Protein AF-A0A060CH61-F1 (afdb_monomer)

pLDDT: mean 81.87, std 20.47, range [25.44, 96.62]

Solvent-accessible surface area (backbone atoms only — not comparable to full-atom values): 9756 Å² total; per-residue (Å²): 105,95,83,72,60,50,67,44,75,34,76,64,43,40,52,72,43,81,52,91,99,58,87,37,53,61,44,79,69,60,46,56,56,54,51,50,56,50,39,59,56,32,47,77,51,68,21,45,54,34,52,39,73,96,49,53,50,67,57,44,50,54,42,36,78,73,74,36,44,20,62,35,60,36,54,32,54,36,50,49,32,24,68,75,70,72,46,55,66,52,41,54,54,46,64,75,70,56,66,92,54,48,48,79,46,74,76,64,100,60,44,56,45,56,49,27,30,53,90,68,43,54,72,67,54,46,52,50,40,54,53,56,41,46,77,75,65,41,47,70,54,78,48,85,60,85,70,83,57,97,81,58,101,63,86,65,74,44,42,27,44,30,73,76,89,129

Structure (mmCIF, N/CA/C/O backbone):
data_AF-A0A060CH61-F1
#
_entry.id   AF-A0A060CH61-F1
#
loop_
_atom_site.group_PDB
_atom_site.id
_atom_site.type_symbol
_atom_site.label_atom_id
_atom_site.label_alt_id
_atom_site.label_comp_id
_atom_site.label_asym_id
_atom_site.label_entity_id
_atom_site.label_seq_id
_atom_site.pdbx_PDB_ins_code
_atom_site.Cartn_x
_atom_site.Cartn_y
_atom_site.Cartn_z
_atom_site.occupancy
_atom_site.B_iso_or_equiv
_atom_site.auth_seq_id
_atom_site.auth_comp_id
_atom_site.auth_asym_id
_atom_site.auth_atom_id
_atom_site.pdbx_PDB_model_num
ATOM 1 N N . MET A 1 1 ? -23.554 0.311 11.942 1.00 62.59 1 MET A N 1
ATOM 2 C CA . MET A 1 1 ? -23.686 0.418 10.474 1.00 62.59 1 MET A CA 1
ATOM 3 C C . MET A 1 1 ? -25.095 0.033 10.066 1.00 62.59 1 MET A C 1
ATOM 5 O O . MET A 1 1 ? -25.458 -1.123 10.205 1.00 62.59 1 MET A O 1
ATOM 9 N N . GLN A 1 2 ? -25.909 0.994 9.632 1.00 75.62 2 GLN A N 1
ATOM 10 C CA . GLN A 1 2 ? -27.331 0.755 9.330 1.00 75.62 2 GLN A CA 1
ATOM 11 C C . GLN A 1 2 ? -27.561 0.137 7.938 1.00 75.62 2 GLN A C 1
ATOM 13 O O . GLN A 1 2 ? -28.608 -0.449 7.697 1.00 75.62 2 GLN A O 1
ATOM 18 N N . HIS A 1 3 ? -26.562 0.211 7.051 1.00 85.19 3 HIS A N 1
ATOM 19 C CA . HIS A 1 3 ? -26.635 -0.287 5.670 1.00 85.19 3 HIS A CA 1
ATOM 20 C C . HIS A 1 3 ? -25.841 -1.585 5.42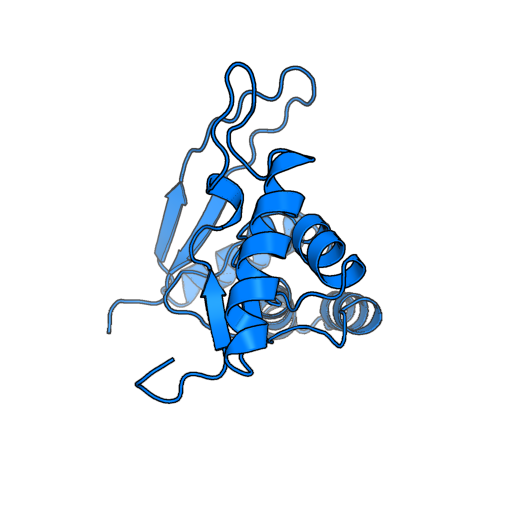8 1.00 85.19 3 HIS A C 1
ATOM 22 O O 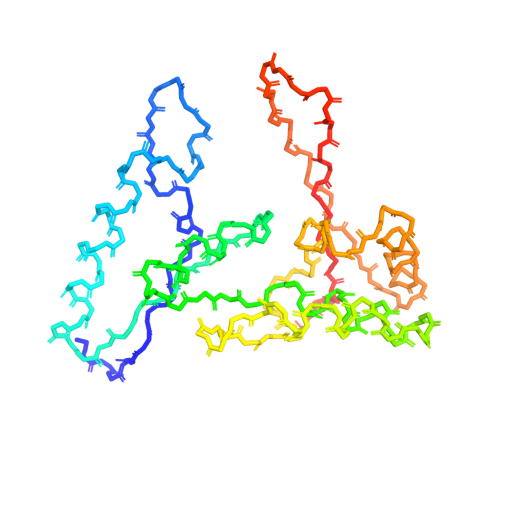. HIS A 1 3 ? -25.574 -1.932 4.286 1.00 85.19 3 HIS A O 1
ATOM 28 N N . GLY A 1 4 ? -25.427 -2.296 6.486 1.00 87.38 4 GLY A N 1
ATOM 29 C CA . GLY A 1 4 ? -24.792 -3.618 6.357 1.00 87.38 4 GLY A CA 1
ATOM 30 C C . GLY A 1 4 ? -23.354 -3.637 5.821 1.00 87.38 4 GLY A C 1
ATOM 31 O O . GLY A 1 4 ? -22.862 -4.706 5.473 1.00 87.38 4 GLY A O 1
ATOM 32 N N . ALA A 1 5 ? -22.668 -2.491 5.759 1.00 89.69 5 ALA A N 1
ATOM 33 C CA . ALA A 1 5 ? -21.249 -2.448 5.407 1.00 89.69 5 ALA A CA 1
ATOM 34 C C . ALA A 1 5 ? -20.411 -3.330 6.357 1.00 89.69 5 ALA A C 1
ATOM 36 O O . ALA A 1 5 ? -20.694 -3.408 7.550 1.00 89.69 5 ALA A O 1
ATOM 37 N N . LYS A 1 6 ? -19.392 -4.004 5.814 1.00 93.38 6 LYS A N 1
ATOM 38 C CA . LYS A 1 6 ? -18.475 -4.887 6.563 1.00 93.38 6 LYS A CA 1
ATOM 39 C C . LYS A 1 6 ? -17.021 -4.437 6.515 1.00 93.38 6 LYS A C 1
ATOM 41 O O . LYS A 1 6 ? -16.196 -4.939 7.269 1.00 93.38 6 LYS A O 1
ATOM 46 N N . ILE A 1 7 ? -16.714 -3.482 5.644 1.00 94.31 7 ILE A N 1
ATOM 47 C CA . ILE A 1 7 ? -15.390 -2.890 5.495 1.00 94.31 7 ILE A CA 1
ATOM 48 C C . ILE A 1 7 ? -15.581 -1.383 5.343 1.00 94.31 7 ILE A C 1
ATOM 50 O O . ILE A 1 7 ? -16.457 -0.936 4.600 1.00 94.31 7 ILE A O 1
ATOM 54 N N . VAL A 1 8 ? -14.764 -0.608 6.048 1.00 94.44 8 VAL A N 1
ATOM 55 C CA . VAL A 1 8 ? -14.672 0.847 5.925 1.00 94.44 8 VAL A CA 1
ATOM 56 C C . VAL A 1 8 ? -13.320 1.189 5.323 1.00 94.44 8 VAL A C 1
ATOM 58 O O . VAL A 1 8 ? -12.293 1.065 5.989 1.00 94.44 8 VAL A O 1
ATOM 61 N N . ARG A 1 9 ? -13.316 1.645 4.069 1.00 95.38 9 ARG A N 1
ATOM 62 C CA . ARG A 1 9 ? -12.121 2.236 3.459 1.00 95.38 9 ARG A CA 1
ATOM 63 C C . ARG A 1 9 ? -11.885 3.614 4.077 1.00 95.38 9 ARG A C 1
ATOM 65 O O . ARG A 1 9 ? -12.779 4.456 4.029 1.00 95.38 9 ARG A O 1
ATOM 72 N N . LEU A 1 10 ? -10.702 3.841 4.643 1.00 94.88 10 LEU A N 1
ATOM 73 C CA . LEU A 1 10 ? -10.299 5.150 5.159 1.00 94.88 10 LEU A CA 1
ATOM 74 C C . LEU A 1 10 ? -9.506 5.863 4.066 1.00 94.88 10 LEU A C 1
ATOM 76 O O . LEU A 1 10 ? -8.330 5.573 3.857 1.00 94.88 10 LEU A O 1
ATOM 80 N N . ASP A 1 11 ? -10.194 6.735 3.338 1.00 92.69 11 ASP A N 1
ATOM 81 C CA . ASP A 1 11 ? -9.627 7.514 2.237 1.00 92.69 11 ASP A CA 1
ATOM 82 C C . ASP A 1 11 ? -8.540 8.480 2.725 1.00 92.69 11 ASP A C 1
ATOM 84 O O . ASP A 1 11 ? -8.725 9.136 3.755 1.00 92.69 11 ASP A O 1
ATOM 88 N N . ALA A 1 12 ? -7.416 8.554 2.002 1.00 89.69 12 ALA A N 1
ATOM 89 C CA . ALA A 1 12 ? -6.304 9.460 2.278 1.00 89.69 12 ALA A CA 1
ATOM 90 C C . ALA A 1 12 ? -5.845 9.449 3.752 1.00 89.69 12 ALA A C 1
ATOM 92 O O . ALA A 1 12 ? -5.439 10.479 4.305 1.00 89.69 12 ALA A O 1
ATOM 93 N N . PHE A 1 13 ? -5.899 8.281 4.405 1.00 92.88 13 PHE A N 1
ATOM 94 C CA . PHE A 1 13 ? -5.780 8.155 5.861 1.00 92.88 13 PHE A CA 1
ATOM 95 C C . PHE A 1 13 ? -4.464 8.722 6.404 1.00 92.88 13 PHE A C 1
ATOM 97 O O . PHE A 1 13 ? -4.432 9.344 7.468 1.00 92.88 13 PHE A O 1
ATOM 104 N N . ALA A 1 14 ? -3.377 8.573 5.644 1.00 91.25 14 ALA A N 1
ATOM 105 C CA . ALA A 1 14 ? -2.069 9.088 6.028 1.00 91.25 14 ALA A CA 1
ATOM 106 C C . ALA A 1 14 ? -2.055 10.611 6.268 1.00 91.25 14 ALA A C 1
ATOM 108 O O . ALA A 1 14 ? -1.194 11.097 6.994 1.00 91.25 14 ALA A O 1
ATOM 109 N N . TYR A 1 15 ? -3.005 11.374 5.725 1.00 92.44 15 TYR A N 1
ATOM 110 C CA . TYR A 1 15 ? -3.074 12.827 5.897 1.00 92.44 15 TYR A CA 1
ATOM 111 C C . TYR A 1 15 ? -3.942 13.287 7.075 1.00 92.44 15 TYR A C 1
ATOM 113 O O . TYR A 1 15 ? -4.096 14.496 7.267 1.00 92.44 15 TYR A O 1
ATOM 121 N N . ALA A 1 16 ? -4.520 12.366 7.850 1.00 92.62 16 ALA A N 1
ATOM 122 C CA . ALA A 1 16 ? -5.514 12.694 8.870 1.00 92.62 16 ALA A CA 1
ATOM 123 C C . ALA A 1 16 ? -4.958 13.509 10.052 1.00 92.62 16 ALA A C 1
ATOM 125 O O . ALA A 1 16 ? -5.684 14.306 10.646 1.00 92.62 16 ALA A O 1
ATOM 126 N N . ILE A 1 17 ? -3.675 13.344 10.386 1.00 94.44 17 ILE A N 1
ATOM 127 C CA . ILE A 1 17 ? -3.029 14.081 11.477 1.00 94.44 17 ILE A CA 1
ATOM 128 C C . ILE A 1 17 ? -2.357 15.339 10.932 1.00 94.44 17 ILE A C 1
ATOM 130 O O . ILE A 1 17 ? -1.540 15.261 10.015 1.00 94.44 17 ILE A O 1
ATOM 134 N N . LYS A 1 18 ? -2.678 16.489 11.535 1.00 93.00 18 LYS A N 1
ATOM 135 C CA . LYS A 1 18 ? -2.033 17.780 11.267 1.00 93.00 18 LYS A CA 1
ATOM 136 C C . LYS A 1 18 ? -1.274 18.247 12.495 1.00 93.00 18 LYS A C 1
ATOM 138 O O . LYS A 1 18 ? -1.857 18.345 13.575 1.00 93.00 18 LYS A O 1
ATOM 143 N N . LYS A 1 19 ? 0.018 18.525 12.335 1.00 91.31 19 LYS A N 1
ATOM 144 C CA . LYS A 1 19 ? 0.894 18.919 13.442 1.00 91.31 19 LYS A CA 1
ATOM 145 C C . LYS A 1 19 ? 1.953 19.890 12.946 1.00 91.31 19 LYS A C 1
ATOM 147 O O . LYS A 1 19 ? 2.649 19.610 11.971 1.00 91.31 19 LYS A O 1
ATOM 152 N N . LEU A 1 20 ? 2.073 21.020 13.646 1.00 92.62 20 LEU A N 1
ATOM 153 C CA . LEU A 1 20 ? 3.087 22.032 13.353 1.00 92.62 20 LEU A CA 1
ATOM 154 C C . LEU A 1 20 ? 4.479 21.393 13.298 1.00 92.62 20 LEU A C 1
ATOM 156 O O . LEU A 1 20 ? 4.781 20.491 14.079 1.00 92.62 20 LEU A O 1
ATOM 160 N N . ASP A 1 21 ? 5.291 21.869 12.357 1.00 91.19 21 ASP A N 1
ATOM 161 C CA . ASP A 1 21 ? 6.661 21.406 12.113 1.00 91.19 21 ASP A CA 1
ATOM 162 C C . ASP A 1 21 ? 6.786 19.913 11.735 1.00 91.19 21 ASP A C 1
ATOM 164 O O . ASP A 1 21 ? 7.835 19.297 11.928 1.00 91.19 21 ASP A O 1
ATOM 168 N N . THR A 1 22 ? 5.735 19.321 11.153 1.00 90.31 22 THR A N 1
ATOM 169 C CA . THR A 1 22 ? 5.764 17.957 10.592 1.00 90.31 22 THR A CA 1
ATOM 170 C C . THR A 1 22 ? 5.405 17.930 9.103 1.00 90.31 22 THR A C 1
ATOM 172 O O . THR A 1 22 ? 5.042 18.946 8.516 1.00 90.31 22 THR A O 1
ATOM 175 N N . SER A 1 23 ? 5.520 16.760 8.466 1.00 87.44 23 SER A N 1
ATOM 176 C CA . SER A 1 23 ? 5.136 16.553 7.062 1.00 87.44 23 SER A CA 1
ATOM 177 C C . SER A 1 23 ? 3.622 16.519 6.832 1.00 87.44 23 SER A C 1
ATOM 179 O O . SER A 1 23 ? 3.202 16.455 5.677 1.00 87.44 23 SER A O 1
ATOM 181 N N . ASP A 1 24 ? 2.812 16.482 7.899 1.00 90.31 24 ASP A N 1
ATOM 182 C CA . ASP A 1 24 ? 1.368 16.218 7.845 1.00 90.31 24 ASP A CA 1
ATOM 183 C C . ASP A 1 24 ? 0.994 14.917 7.101 1.00 90.31 24 ASP A C 1
ATOM 185 O O . ASP A 1 24 ? -0.135 14.759 6.619 1.00 90.31 24 ASP A O 1
ATOM 189 N N . PHE A 1 25 ? 1.955 13.992 6.993 1.00 92.06 25 PHE A N 1
ATOM 190 C CA . PHE A 1 25 ? 1.820 12.691 6.353 1.00 92.06 25 PHE A CA 1
ATOM 191 C C . PHE A 1 25 ? 2.334 11.602 7.290 1.00 92.06 25 PHE A C 1
ATOM 193 O O . PHE A 1 25 ? 3.516 11.579 7.635 1.00 92.06 25 PHE A O 1
ATOM 200 N N . PHE A 1 26 ? 1.438 10.694 7.666 1.00 92.19 26 PHE A N 1
ATOM 201 C CA . PHE A 1 26 ? 1.680 9.548 8.533 1.00 92.19 26 PHE A CA 1
ATOM 202 C C . PHE A 1 26 ? 2.432 9.936 9.819 1.00 92.19 26 PHE A C 1
ATOM 204 O O . PHE A 1 26 ? 3.478 9.380 10.146 1.00 92.19 26 PHE A O 1
ATOM 211 N N . VAL A 1 27 ? 1.920 10.952 10.522 1.00 93.94 27 VAL A N 1
ATOM 212 C CA . VAL A 1 27 ? 2.562 11.516 11.718 1.00 93.94 27 VAL A CA 1
ATOM 213 C C . VAL A 1 27 ? 2.431 10.542 12.891 1.00 93.94 27 VAL A C 1
ATOM 215 O O . VAL A 1 27 ? 1.337 10.309 13.408 1.00 93.94 27 VAL A O 1
ATOM 218 N N . GLU A 1 28 ? 3.557 9.959 13.298 1.00 93.25 28 GLU A N 1
ATOM 219 C CA . GLU A 1 28 ? 3.645 9.029 14.426 1.00 93.25 28 GLU A CA 1
ATOM 220 C C . GLU A 1 28 ? 3.968 9.769 15.745 1.00 93.25 28 GLU A C 1
ATOM 222 O O . GLU A 1 28 ? 4.793 10.690 15.732 1.00 93.25 28 GLU A O 1
ATOM 227 N N . PRO A 1 29 ? 3.411 9.324 16.895 1.00 94.75 29 PRO A N 1
ATOM 228 C CA . PRO A 1 29 ? 2.538 8.155 17.080 1.00 94.75 29 PRO A CA 1
ATOM 229 C C . PRO A 1 29 ? 1.033 8.417 16.874 1.00 94.75 29 PRO A C 1
ATOM 231 O O . PRO A 1 29 ? 0.251 7.469 16.911 1.00 94.75 29 PRO A O 1
ATOM 234 N N . GLU A 1 30 ? 0.605 9.663 16.674 1.00 95.38 30 GLU A N 1
ATOM 235 C CA . GLU A 1 30 ? -0.806 10.070 16.708 1.00 95.38 30 GLU A CA 1
ATOM 236 C C . GLU A 1 30 ? -1.676 9.367 15.654 1.00 95.38 30 GLU A C 1
ATOM 238 O O . GLU A 1 30 ? -2.838 9.053 15.919 1.00 95.38 30 GLU A O 1
ATOM 243 N N . VAL A 1 31 ? -1.113 9.053 14.481 1.00 95.19 31 VAL A N 1
ATOM 244 C CA . VAL A 1 31 ? -1.815 8.306 13.424 1.00 95.19 31 VAL A CA 1
ATOM 245 C C . VAL A 1 31 ? -2.269 6.920 13.898 1.00 95.19 31 VAL A C 1
ATOM 247 O O . VAL A 1 31 ? -3.333 6.450 13.498 1.00 95.19 31 VAL A O 1
ATOM 250 N N . TRP A 1 32 ? -1.506 6.281 14.790 1.00 95.94 32 TRP A N 1
ATOM 251 C CA . TRP A 1 32 ? -1.843 4.963 15.327 1.00 95.94 32 TRP A CA 1
ATOM 252 C C . TRP A 1 32 ? -2.999 5.025 16.308 1.00 95.94 32 TRP A C 1
ATOM 254 O O . TRP A 1 32 ? -3.886 4.180 16.234 1.00 95.94 32 TRP A O 1
ATOM 264 N N . GLN A 1 33 ? -3.009 6.041 17.173 1.00 96.06 33 GLN A N 1
ATOM 265 C CA . GLN A 1 33 ? -4.115 6.258 18.101 1.00 96.06 33 GLN A CA 1
ATOM 266 C C . GLN A 1 33 ? -5.417 6.481 17.329 1.00 96.06 33 GLN A C 1
ATOM 268 O O . GLN A 1 33 ? -6.432 5.861 17.629 1.00 96.06 33 GLN A O 1
ATOM 273 N N . LEU A 1 34 ? -5.365 7.301 16.274 1.00 96.06 34 LEU A N 1
ATOM 274 C CA . LEU A 1 34 ? -6.521 7.535 15.417 1.00 96.06 34 LEU A CA 1
ATOM 275 C C . LEU A 1 34 ? -6.994 6.248 14.724 1.00 96.06 34 LEU A C 1
ATOM 277 O O . LEU A 1 34 ? -8.195 5.983 14.683 1.00 96.06 34 LEU A O 1
ATOM 281 N N . LEU A 1 35 ? -6.071 5.447 14.179 1.00 96.06 35 LEU A N 1
ATOM 282 C CA . LEU A 1 35 ? -6.421 4.184 13.527 1.00 96.06 35 LEU A CA 1
ATOM 283 C C . LEU A 1 35 ? -7.101 3.222 14.505 1.00 96.06 35 LEU A C 1
ATOM 285 O O . LEU A 1 35 ? -8.119 2.623 14.163 1.00 96.06 35 LEU A O 1
ATOM 289 N N . GLU A 1 36 ? -6.561 3.101 15.717 1.00 96.50 36 GLU A N 1
ATOM 290 C CA . GLU A 1 36 ? -7.106 2.253 16.774 1.00 96.50 36 GLU A CA 1
ATOM 291 C C . GLU A 1 36 ? -8.503 2.715 17.209 1.00 96.50 36 GLU A C 1
ATOM 293 O O . GLU A 1 36 ? -9.420 1.898 17.305 1.00 96.50 36 GLU A O 1
ATOM 298 N N . ASP A 1 37 ? -8.714 4.018 17.397 1.00 96.38 37 ASP A N 1
ATOM 299 C CA . ASP A 1 37 ? -10.016 4.575 17.778 1.00 96.38 37 ASP A CA 1
ATOM 300 C C . ASP A 1 37 ? -11.093 4.296 16.711 1.00 96.38 37 ASP A C 1
ATOM 302 O O . ASP A 1 37 ? -12.226 3.894 17.024 1.00 96.38 37 ASP A O 1
ATOM 306 N N . ILE A 1 38 ? -10.736 4.455 15.430 1.00 95.69 38 ILE A N 1
ATOM 307 C CA . ILE A 1 38 ? -11.624 4.155 14.300 1.00 95.69 38 ILE A CA 1
ATOM 308 C C . ILE A 1 38 ? -11.890 2.649 14.218 1.00 95.69 38 ILE A C 1
ATOM 310 O O . ILE A 1 38 ? -13.048 2.242 14.093 1.00 95.69 38 ILE A O 1
ATOM 314 N N . ALA A 1 39 ? -10.855 1.816 14.329 1.00 95.25 39 ALA A N 1
ATOM 315 C CA . ALA A 1 39 ? -10.981 0.363 14.278 1.00 95.25 39 ALA A CA 1
ATOM 316 C C . ALA A 1 39 ? -11.854 -0.171 15.417 1.00 95.25 39 ALA A C 1
ATOM 318 O O . ALA A 1 39 ? -12.764 -0.958 15.179 1.00 95.25 39 ALA A O 1
ATOM 319 N N . ASN A 1 40 ? -11.665 0.324 16.640 1.00 95.81 40 ASN A N 1
ATOM 320 C CA . ASN A 1 40 ? -12.498 -0.017 17.790 1.00 95.81 40 ASN A CA 1
ATOM 321 C C . ASN A 1 40 ? -13.966 0.363 17.569 1.00 95.81 40 ASN A C 1
ATOM 323 O O . ASN A 1 40 ? -14.875 -0.347 18.004 1.00 95.81 40 ASN A O 1
ATOM 327 N N . THR A 1 41 ? -14.217 1.470 16.875 1.00 94.62 41 THR A N 1
ATOM 328 C CA . THR A 1 41 ? -15.572 1.891 16.511 1.00 94.62 41 THR A CA 1
ATOM 329 C C . THR A 1 41 ? -16.175 0.994 15.427 1.00 94.62 41 THR A C 1
ATOM 331 O O . THR A 1 41 ? -17.333 0.592 15.552 1.00 94.62 41 THR A O 1
ATOM 334 N N . ALA A 1 42 ? -15.404 0.632 14.399 1.00 93.69 42 ALA A N 1
ATOM 335 C CA . ALA A 1 42 ? -15.837 -0.268 13.330 1.00 93.69 42 ALA A CA 1
ATOM 336 C C . ALA A 1 42 ? -16.101 -1.695 13.847 1.00 93.69 42 ALA A C 1
ATOM 338 O O . ALA A 1 42 ? -17.149 -2.272 13.554 1.00 93.69 42 ALA A O 1
ATOM 339 N N . ASN A 1 43 ? -15.229 -2.214 14.714 1.00 93.06 43 ASN A N 1
ATOM 340 C CA . ASN A 1 43 ? -15.337 -3.547 15.309 1.00 93.06 43 ASN A CA 1
ATOM 341 C C . ASN A 1 43 ? -16.618 -3.719 16.141 1.00 93.06 43 ASN A C 1
ATOM 343 O O . ASN A 1 43 ? -17.234 -4.780 16.107 1.00 93.06 43 ASN A O 1
ATOM 347 N N . LYS A 1 44 ? -17.093 -2.668 16.831 1.00 93.31 44 LYS A N 1
ATOM 348 C CA . LYS A 1 44 ? -18.397 -2.690 17.533 1.00 93.31 44 LYS A CA 1
ATOM 349 C C . LYS A 1 44 ? -19.581 -2.933 16.591 1.00 93.31 44 LYS A C 1
ATOM 351 O O . LYS A 1 44 ? -20.643 -3.351 17.043 1.00 93.31 44 LYS A O 1
ATOM 356 N N . ALA A 1 45 ? -19.414 -2.640 15.305 1.00 91.31 45 ALA A N 1
ATOM 357 C CA . ALA A 1 45 ? -20.394 -2.891 14.257 1.00 91.31 45 ALA A CA 1
ATOM 358 C C . ALA A 1 45 ? -20.061 -4.132 13.404 1.00 91.31 45 ALA A C 1
ATOM 360 O O . ALA A 1 45 ? -20.687 -4.307 12.359 1.00 91.31 45 ALA A O 1
ATOM 361 N N . ASP A 1 46 ? -19.117 -4.978 13.844 1.00 92.31 46 ASP A N 1
ATOM 362 C CA . ASP A 1 46 ? -18.632 -6.153 13.108 1.00 92.31 46 ASP A CA 1
ATOM 363 C C . ASP A 1 46 ? -18.158 -5.787 11.690 1.00 92.31 46 ASP A C 1
ATOM 365 O O . ASP A 1 46 ? -18.577 -6.372 10.686 1.00 92.31 46 ASP A O 1
ATOM 369 N N . ALA A 1 47 ? -17.343 -4.732 11.617 1.00 93.81 47 ALA A N 1
ATOM 370 C CA . ALA A 1 47 ? -16.753 -4.231 10.389 1.00 93.81 47 ALA A CA 1
ATOM 371 C C . ALA A 1 47 ? -15.255 -3.974 10.550 1.00 93.81 47 ALA A C 1
ATOM 373 O O . ALA A 1 47 ? -14.788 -3.543 11.602 1.00 93.81 47 ALA A O 1
ATOM 374 N N . LEU A 1 48 ? -14.523 -4.206 9.466 1.00 93.25 48 LEU A N 1
ATOM 375 C CA . LEU A 1 48 ? -13.083 -4.011 9.367 1.00 93.25 48 LEU A CA 1
ATOM 376 C C . LEU A 1 48 ? -12.757 -2.607 8.851 1.00 93.25 48 LEU A C 1
ATOM 378 O O . LEU A 1 48 ? -13.572 -1.971 8.180 1.00 93.25 48 LEU A O 1
ATOM 382 N N . VAL A 1 49 ? -11.536 -2.146 9.112 1.00 94.88 49 VAL A N 1
ATOM 383 C CA . VAL A 1 49 ? -10.991 -0.912 8.532 1.00 94.88 49 VAL A CA 1
ATOM 384 C C . VAL A 1 49 ? -9.944 -1.241 7.478 1.00 94.88 49 VAL A C 1
ATOM 386 O O . VAL A 1 49 ? -9.185 -2.197 7.621 1.00 94.88 49 VAL A O 1
ATOM 389 N N . LEU A 1 50 ? -9.910 -0.434 6.423 1.00 96.06 50 LEU A N 1
ATOM 390 C CA . LEU A 1 50 ? -8.961 -0.553 5.326 1.00 96.06 50 LEU A CA 1
ATOM 391 C C . LEU A 1 50 ? -8.390 0.836 5.009 1.00 96.06 50 LEU A C 1
ATOM 393 O O . LEU A 1 50 ? -8.976 1.567 4.204 1.00 96.06 50 LEU A O 1
ATOM 397 N N . PRO A 1 51 ? -7.305 1.255 5.684 1.00 93.94 51 PRO A N 1
ATOM 398 C CA . PRO A 1 51 ? -6.658 2.525 5.401 1.00 93.94 51 PRO A CA 1
ATOM 399 C C . PRO A 1 51 ? -6.018 2.524 4.017 1.00 93.94 51 PRO A C 1
ATOM 401 O O . PRO A 1 51 ? -5.295 1.601 3.646 1.00 93.94 51 PRO A O 1
ATOM 404 N N . GLU A 1 52 ? -6.277 3.583 3.260 1.00 91.19 52 GLU A N 1
ATOM 405 C CA . GLU A 1 52 ? -5.621 3.825 1.986 1.00 91.19 52 GLU A CA 1
ATOM 406 C C . GLU A 1 52 ? -4.400 4.740 2.179 1.00 91.19 52 GLU A C 1
ATOM 408 O O . GLU A 1 52 ? -4.466 5.786 2.832 1.00 91.19 52 GLU A O 1
ATOM 413 N N . ILE A 1 53 ? -3.250 4.269 1.682 1.00 87.50 53 ILE A N 1
ATOM 414 C CA . ILE A 1 53 ? -1.953 4.943 1.777 1.00 87.50 53 ILE A CA 1
ATOM 415 C C . ILE A 1 53 ? -1.197 4.736 0.458 1.00 87.50 53 ILE A C 1
ATOM 417 O O . ILE A 1 53 ? -0.698 3.642 0.192 1.00 87.50 53 ILE A O 1
ATOM 421 N N . HIS A 1 54 ? -1.086 5.804 -0.337 1.00 81.69 54 HIS A N 1
ATOM 422 C CA . HIS A 1 54 ? -0.317 5.844 -1.591 1.00 81.69 54 HIS A CA 1
ATOM 423 C C . HIS A 1 54 ? 1.073 6.467 -1.395 1.00 81.69 54 HIS A C 1
ATOM 425 O O . HIS A 1 54 ? 1.290 7.672 -1.601 1.00 81.69 54 HIS A O 1
ATOM 431 N N . GLU A 1 55 ? 2.015 5.635 -0.962 1.00 82.56 55 GLU A N 1
ATOM 432 C CA . GLU A 1 55 ? 3.427 5.965 -0.778 1.00 82.56 55 GLU A CA 1
ATOM 433 C C . GLU A 1 55 ? 4.250 4.668 -0.724 1.00 82.56 55 GLU A C 1
ATOM 435 O O . GLU A 1 55 ? 3.698 3.572 -0.780 1.00 82.56 55 GLU A O 1
ATOM 440 N N . HIS A 1 56 ? 5.569 4.784 -0.564 1.00 83.56 56 HIS A N 1
ATOM 441 C CA . HIS A 1 56 ? 6.484 3.651 -0.418 1.00 83.56 56 HIS A CA 1
ATOM 442 C C . HIS A 1 56 ? 5.908 2.483 0.414 1.00 83.56 56 HIS A C 1
ATOM 444 O O . HIS A 1 56 ? 5.434 2.664 1.543 1.00 83.56 56 HIS A O 1
ATOM 450 N N . TYR A 1 57 ? 6.007 1.261 -0.120 1.00 82.88 57 TYR A N 1
ATOM 451 C CA . TYR A 1 57 ? 5.344 0.056 0.403 1.00 82.88 57 TYR A CA 1
ATOM 452 C C . TYR A 1 57 ? 5.644 -0.261 1.880 1.00 82.88 57 TYR A C 1
ATOM 454 O O . TYR A 1 57 ? 4.882 -0.975 2.535 1.00 82.88 57 TYR A O 1
ATOM 462 N N . SER A 1 58 ? 6.722 0.293 2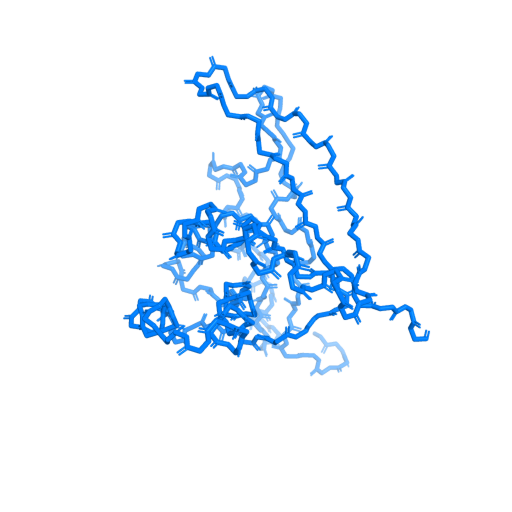.445 1.00 88.31 58 SER A N 1
ATOM 463 C CA . SER A 1 58 ? 7.042 0.192 3.873 1.00 88.31 58 SER A CA 1
ATOM 464 C C . SER A 1 58 ? 5.916 0.684 4.786 1.00 88.31 58 SER A C 1
ATOM 466 O O . SER A 1 58 ? 5.766 0.152 5.882 1.00 88.31 58 SER A O 1
ATOM 468 N N . TYR A 1 59 ? 5.115 1.673 4.369 1.00 89.25 59 TYR A N 1
ATOM 469 C CA . TYR A 1 59 ? 3.963 2.121 5.163 1.00 89.25 59 TYR A CA 1
ATOM 470 C C . TYR A 1 59 ? 2.874 1.049 5.223 1.00 89.25 59 TYR A C 1
ATOM 472 O O . TYR A 1 59 ? 2.401 0.722 6.310 1.00 89.25 59 TYR A O 1
ATOM 480 N N . ASN A 1 60 ? 2.547 0.434 4.083 1.00 88.88 60 ASN A N 1
ATOM 481 C CA . ASN A 1 60 ? 1.622 -0.699 4.024 1.00 88.88 60 ASN A CA 1
ATOM 482 C C . ASN A 1 60 ? 2.126 -1.870 4.884 1.00 88.88 60 ASN A C 1
ATOM 484 O O . ASN A 1 60 ? 1.352 -2.469 5.628 1.00 88.88 60 ASN A O 1
ATOM 488 N N . LYS A 1 61 ? 3.441 -2.122 4.889 1.00 90.38 61 LYS A N 1
ATOM 489 C CA . LYS A 1 61 ? 4.055 -3.113 5.780 1.00 90.38 61 LYS A CA 1
ATOM 490 C C . LYS A 1 61 ? 3.858 -2.774 7.265 1.00 90.38 61 LYS A C 1
ATOM 492 O O . LYS A 1 61 ? 3.446 -3.649 8.017 1.00 90.38 61 LYS A O 1
ATOM 497 N N . LYS A 1 62 ? 4.062 -1.515 7.681 1.00 93.44 62 LYS A N 1
ATOM 498 C CA . LYS A 1 62 ? 3.797 -1.073 9.067 1.00 93.44 62 LYS A CA 1
ATOM 499 C C . LYS A 1 62 ? 2.334 -1.295 9.479 1.00 93.44 62 LYS A C 1
ATOM 501 O O . LYS A 1 62 ? 2.079 -1.727 10.599 1.00 93.44 62 LYS A O 1
ATOM 506 N N . ILE A 1 63 ? 1.377 -0.994 8.592 1.00 93.81 63 ILE A N 1
ATOM 507 C CA . ILE A 1 63 ? -0.064 -1.218 8.828 1.00 93.81 63 ILE A CA 1
ATOM 508 C C . ILE A 1 63 ? -0.343 -2.709 9.074 1.00 93.81 63 ILE A C 1
ATOM 510 O O . ILE A 1 63 ? -0.967 -3.069 10.074 1.00 93.81 63 ILE A O 1
ATOM 514 N N . VAL A 1 64 ? 0.185 -3.570 8.203 1.00 93.81 64 VAL A N 1
ATOM 515 C CA . VAL A 1 64 ? 0.057 -5.030 8.302 1.00 93.81 64 VAL A CA 1
ATOM 516 C C . VAL A 1 64 ? 0.698 -5.582 9.576 1.00 93.81 64 VAL A C 1
ATOM 518 O O . VAL A 1 64 ? 0.098 -6.413 10.251 1.00 93.81 64 VAL A O 1
ATOM 521 N N . GLU A 1 65 ? 1.900 -5.124 9.936 1.00 93.75 65 GLU A N 1
ATOM 522 C CA . GLU A 1 65 ? 2.605 -5.542 11.161 1.00 93.75 65 GLU A CA 1
ATOM 523 C C . GLU A 1 65 ? 1.823 -5.182 12.433 1.00 93.75 65 GLU A C 1
ATOM 525 O O . GLU A 1 65 ? 1.948 -5.852 13.458 1.00 93.75 65 GLU A O 1
ATOM 530 N N . LYS A 1 66 ? 0.979 -4.148 12.363 1.00 93.19 66 LYS A N 1
ATOM 531 C CA . LYS A 1 66 ? 0.049 -3.747 13.426 1.00 93.19 66 LYS A CA 1
ATOM 532 C C . LYS A 1 66 ? -1.279 -4.517 13.400 1.00 93.19 66 LYS A C 1
ATOM 534 O O . LYS A 1 66 ? -2.123 -4.271 14.256 1.00 93.19 66 LYS A O 1
ATOM 539 N N . GLY A 1 67 ? -1.450 -5.456 12.470 1.00 93.44 67 GLY A N 1
ATOM 540 C CA . GLY A 1 67 ? -2.615 -6.337 12.374 1.00 93.44 67 GLY A CA 1
ATOM 541 C C . GLY A 1 67 ? -3.791 -5.769 11.579 1.00 93.44 67 GLY A C 1
ATOM 542 O O . GLY A 1 67 ? -4.881 -6.330 11.653 1.00 93.44 67 GLY A O 1
ATOM 543 N N . TYR A 1 68 ? -3.590 -4.681 10.833 1.00 94.62 68 TYR A N 1
ATOM 544 C CA . TYR A 1 68 ? -4.617 -4.082 9.982 1.00 94.62 68 TYR A CA 1
ATOM 545 C C . TYR A 1 68 ? -4.444 -4.506 8.519 1.00 94.62 68 TYR A C 1
ATOM 547 O O . TYR A 1 68 ? -3.324 -4.705 8.048 1.00 94.62 68 TYR A O 1
ATOM 555 N N . PHE A 1 69 ? -5.550 -4.580 7.775 1.00 95.00 69 PHE A N 1
ATOM 556 C CA . PHE A 1 69 ? -5.496 -4.779 6.328 1.00 95.00 69 PHE A CA 1
ATOM 557 C C . PHE A 1 69 ? -4.869 -3.567 5.628 1.00 95.00 69 PHE A C 1
ATOM 559 O O . PHE A 1 69 ? -5.123 -2.423 6.003 1.00 95.00 69 PHE A O 1
ATOM 566 N N . SER A 1 70 ? -4.104 -3.817 4.565 1.00 94.44 70 SER A N 1
ATOM 567 C CA . SER A 1 70 ? -3.631 -2.783 3.636 1.00 94.44 70 SER A CA 1
ATOM 568 C C . SER A 1 70 ? -4.036 -3.111 2.200 1.00 94.44 70 SER A C 1
ATOM 570 O O . SER A 1 70 ? -4.443 -4.234 1.902 1.00 94.44 70 SER A O 1
ATOM 572 N N . TYR A 1 71 ? -3.887 -2.156 1.286 1.00 94.12 71 TYR A N 1
ATOM 573 C CA . TYR A 1 71 ? -3.880 -2.467 -0.144 1.00 94.12 71 TYR A CA 1
ATOM 574 C C . TYR A 1 71 ? -2.512 -3.011 -0.567 1.00 94.12 71 TYR A C 1
ATOM 576 O O . TYR A 1 71 ? -1.488 -2.676 0.037 1.00 94.12 71 TYR A O 1
ATOM 584 N N . ASP A 1 72 ? -2.501 -3.834 -1.612 1.00 94.00 72 ASP A N 1
ATOM 585 C CA . ASP A 1 72 ? -1.300 -4.158 -2.378 1.00 94.00 72 ASP A CA 1
ATOM 586 C C . ASP A 1 72 ? -1.274 -3.306 -3.657 1.00 94.00 72 ASP A C 1
ATOM 588 O O . ASP A 1 72 ? -1.829 -3.681 -4.693 1.00 94.00 72 ASP A O 1
ATOM 592 N N . PHE A 1 73 ? -0.656 -2.126 -3.553 1.00 91.62 73 PHE A N 1
ATOM 593 C CA . PHE A 1 73 ? -0.435 -1.217 -4.685 1.00 91.62 73 PHE A CA 1
ATOM 594 C C . PHE A 1 73 ? 0.861 -1.498 -5.450 1.00 91.62 73 PHE A C 1
ATOM 596 O O . PHE A 1 73 ? 1.100 -0.902 -6.499 1.00 91.62 73 PHE A O 1
ATOM 603 N N . VAL A 1 74 ? 1.687 -2.428 -4.970 1.00 93.56 74 VAL A N 1
ATOM 604 C CA . VAL A 1 74 ? 2.928 -2.812 -5.647 1.00 93.56 74 VAL A CA 1
ATOM 605 C C . VAL A 1 74 ? 2.639 -3.825 -6.752 1.00 93.56 74 VAL A C 1
ATOM 607 O O . VAL A 1 74 ? 3.215 -3.747 -7.838 1.00 93.56 74 VAL A O 1
ATOM 610 N N . LEU A 1 75 ? 1.712 -4.753 -6.504 1.00 95.06 75 LEU A N 1
ATOM 611 C CA . LEU A 1 75 ? 1.350 -5.801 -7.452 1.00 95.06 75 LEU A CA 1
ATOM 612 C C . LEU A 1 75 ? 0.991 -5.277 -8.857 1.00 95.06 75 LEU A C 1
ATOM 614 O O . LEU A 1 75 ? 1.561 -5.812 -9.810 1.00 95.06 75 LEU A O 1
ATOM 618 N N . PRO A 1 76 ? 0.148 -4.234 -9.040 1.00 93.62 76 PRO A N 1
ATOM 619 C CA . PRO A 1 76 ? -0.178 -3.706 -10.366 1.00 93.62 76 PRO A CA 1
ATOM 620 C C . PRO A 1 76 ? 1.042 -3.389 -11.237 1.00 93.62 76 PRO A C 1
ATOM 622 O O . PRO A 1 76 ? 1.148 -3.870 -12.366 1.00 93.62 76 PRO A O 1
ATOM 625 N N . ILE A 1 77 ? 1.991 -2.599 -10.719 1.00 91.94 77 ILE A N 1
ATOM 626 C CA . ILE A 1 77 ? 3.135 -2.132 -11.513 1.00 91.94 77 ILE A CA 1
ATOM 627 C C . ILE A 1 77 ? 4.138 -3.259 -11.775 1.00 91.94 77 ILE A C 1
ATOM 629 O O . ILE A 1 77 ? 4.705 -3.342 -12.865 1.00 91.94 77 ILE A O 1
ATOM 633 N N . VAL A 1 78 ? 4.309 -4.175 -10.820 1.00 94.94 78 VAL A N 1
ATOM 634 C CA . VAL A 1 78 ? 5.202 -5.330 -10.969 1.00 94.94 78 VAL A CA 1
ATOM 635 C C . VAL A 1 78 ? 4.638 -6.352 -11.961 1.00 94.94 78 VAL A C 1
ATOM 637 O O . VAL A 1 78 ? 5.390 -6.899 -12.771 1.00 94.94 78 VAL A O 1
ATOM 640 N N . VAL A 1 79 ? 3.320 -6.573 -11.961 1.00 95.56 79 VAL A N 1
ATOM 641 C CA . VAL A 1 79 ? 2.642 -7.407 -12.965 1.00 95.56 79 VAL A CA 1
ATOM 642 C C . VAL A 1 79 ? 2.787 -6.794 -14.356 1.00 95.56 79 VAL A C 1
ATOM 644 O O . VAL A 1 79 ? 3.146 -7.502 -15.295 1.00 95.56 79 VAL A O 1
ATOM 647 N N . LEU A 1 80 ? 2.585 -5.481 -14.502 1.00 94.06 80 LEU A N 1
ATOM 648 C CA . LEU A 1 80 ? 2.768 -4.795 -15.785 1.00 94.06 80 LEU A CA 1
ATOM 649 C C . LEU A 1 80 ? 4.206 -4.897 -16.294 1.00 94.06 80 LEU A C 1
ATOM 651 O O . LEU A 1 80 ? 4.413 -5.223 -17.464 1.00 94.06 80 LEU A O 1
ATOM 655 N N . HIS A 1 81 ? 5.195 -4.688 -15.421 1.00 95.00 81 HIS A N 1
ATOM 656 C CA . HIS A 1 81 ? 6.596 -4.903 -15.772 1.00 95.00 81 HIS A CA 1
ATOM 657 C C . HIS A 1 81 ? 6.821 -6.332 -16.282 1.00 95.00 81 HIS A C 1
ATOM 659 O O . HIS A 1 81 ? 7.415 -6.512 -17.345 1.00 95.00 81 HIS A O 1
ATOM 665 N N . ALA A 1 82 ? 6.327 -7.348 -15.567 1.00 96.62 82 ALA A N 1
ATOM 666 C CA . ALA A 1 82 ? 6.508 -8.746 -15.951 1.00 96.62 82 ALA A CA 1
ATOM 667 C C . ALA A 1 82 ? 5.851 -9.083 -17.298 1.00 96.62 82 ALA A C 1
ATOM 669 O O . ALA A 1 82 ? 6.435 -9.810 -18.101 1.00 96.62 82 ALA A O 1
ATOM 670 N N . LEU A 1 83 ? 4.672 -8.522 -17.576 1.00 95.25 83 LEU A N 1
ATOM 671 C CA . LEU A 1 83 ? 3.965 -8.727 -18.840 1.00 95.25 83 LEU A CA 1
ATOM 672 C C . LEU A 1 83 ? 4.687 -8.076 -20.026 1.00 95.25 83 LEU A C 1
ATOM 674 O O . LEU A 1 83 ? 4.814 -8.714 -21.068 1.00 95.25 83 LEU A O 1
ATOM 678 N N . TYR A 1 84 ? 5.173 -6.838 -19.880 1.00 93.81 84 TYR A N 1
ATOM 679 C CA . TYR A 1 84 ? 5.839 -6.129 -20.979 1.00 93.81 84 TYR A CA 1
ATOM 680 C C . TYR A 1 84 ? 7.273 -6.590 -21.224 1.00 93.81 84 TYR A C 1
ATOM 682 O O . TYR A 1 84 ? 7.696 -6.685 -22.373 1.00 93.81 84 TYR A O 1
ATOM 690 N N . SER A 1 85 ? 8.021 -6.859 -20.155 1.00 94.88 85 SER A N 1
ATOM 691 C CA . SER A 1 85 ? 9.427 -7.265 -20.248 1.00 94.88 85 SER A CA 1
ATOM 692 C C . SER A 1 85 ? 9.610 -8.77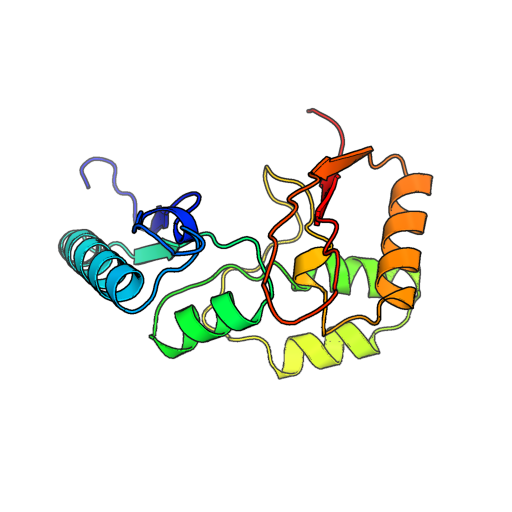0 -20.444 1.00 94.88 85 SER A C 1
ATOM 694 O O . SER A 1 85 ? 10.718 -9.207 -20.746 1.00 94.88 85 SER A O 1
ATOM 696 N N . HIS A 1 86 ? 8.552 -9.563 -20.233 1.00 95.44 86 HIS A N 1
ATOM 697 C CA . HIS A 1 86 ? 8.598 -11.024 -20.128 1.00 95.44 86 HIS A CA 1
ATOM 698 C C . HIS A 1 86 ? 9.547 -11.546 -19.029 1.00 95.44 86 HIS A C 1
ATOM 700 O O . HIS A 1 86 ? 9.976 -12.699 -19.077 1.00 95.44 86 HIS A O 1
ATOM 706 N N . GLN A 1 87 ? 9.860 -10.719 -18.023 1.00 95.19 87 GLN A N 1
ATOM 707 C CA . GLN A 1 87 ? 10.724 -11.066 -16.891 1.00 95.19 87 GLN A CA 1
ATOM 708 C C . GLN A 1 87 ? 9.922 -11.119 -15.585 1.00 95.19 87 GLN A C 1
ATOM 710 O O . GLN A 1 87 ? 9.398 -10.111 -15.111 1.00 95.19 87 GLN A O 1
ATOM 715 N N . GLY A 1 88 ? 9.840 -12.308 -14.986 1.00 95.19 88 GLY A N 1
ATOM 716 C CA . GLY A 1 88 ? 9.033 -12.567 -13.789 1.00 95.19 88 GLY A CA 1
ATOM 717 C C . GLY A 1 88 ? 9.741 -12.344 -12.450 1.00 95.19 88 GLY A C 1
ATOM 718 O O . GLY A 1 88 ? 9.087 -12.436 -11.414 1.00 95.19 88 GLY A O 1
ATOM 719 N N . ASP A 1 89 ? 11.044 -12.057 -12.432 1.00 96.12 89 ASP A N 1
ATOM 720 C CA . ASP A 1 89 ? 11.848 -12.097 -11.201 1.00 96.12 89 ASP A CA 1
ATOM 721 C C . ASP A 1 89 ? 11.368 -11.105 -10.134 1.00 96.12 89 ASP A C 1
ATOM 723 O O . ASP A 1 89 ? 11.249 -11.455 -8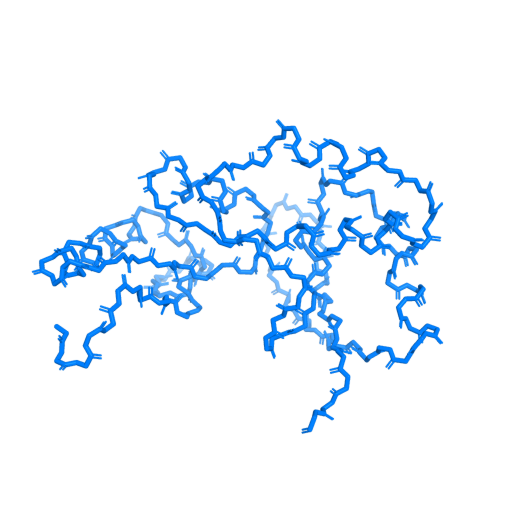.959 1.00 96.12 89 ASP A O 1
ATOM 727 N N . ALA A 1 90 ? 11.012 -9.883 -10.541 1.00 95.12 90 ALA A N 1
ATOM 728 C CA . ALA A 1 90 ? 10.473 -8.873 -9.632 1.00 95.12 90 ALA A CA 1
ATOM 729 C C . ALA A 1 90 ? 9.104 -9.275 -9.057 1.00 95.12 90 ALA A C 1
ATOM 731 O O . ALA A 1 90 ? 8.832 -9.024 -7.884 1.00 95.12 90 ALA A O 1
ATOM 732 N N . LEU A 1 91 ? 8.262 -9.942 -9.856 1.00 96.56 91 LEU A N 1
ATOM 733 C CA . LEU A 1 91 ? 6.965 -10.453 -9.408 1.00 96.56 91 LEU A CA 1
ATOM 734 C C . LEU A 1 91 ? 7.139 -11.574 -8.391 1.00 96.56 91 LEU A C 1
ATOM 736 O O . LEU A 1 91 ? 6.512 -11.544 -7.338 1.00 96.56 91 LEU A O 1
ATOM 740 N N . VAL A 1 92 ? 8.029 -12.525 -8.669 1.00 96.50 92 VAL A N 1
ATOM 741 C CA . VAL A 1 92 ? 8.358 -13.600 -7.726 1.00 96.50 92 VAL A CA 1
ATOM 742 C C . VAL A 1 92 ? 8.927 -13.022 -6.430 1.00 96.50 92 VAL A C 1
ATOM 744 O O . VAL A 1 92 ? 8.513 -13.427 -5.346 1.00 96.50 92 VAL A O 1
ATOM 747 N N . SER A 1 93 ? 9.830 -12.044 -6.530 1.00 94.56 93 SER A N 1
ATOM 748 C CA . SER A 1 93 ? 10.387 -11.341 -5.373 1.00 94.56 93 SER A CA 1
ATOM 749 C C . SER A 1 93 ? 9.290 -10.688 -4.529 1.00 94.56 93 SER A C 1
ATOM 751 O O . SER A 1 93 ? 9.224 -10.942 -3.327 1.00 94.56 93 SER A O 1
ATOM 753 N N . TRP A 1 94 ? 8.377 -9.931 -5.154 1.00 94.81 94 TRP A N 1
ATOM 754 C CA . TRP A 1 94 ? 7.255 -9.303 -4.454 1.00 94.81 94 TRP A CA 1
ATOM 755 C C . TRP A 1 94 ? 6.350 -10.332 -3.776 1.00 94.81 94 TRP A C 1
ATOM 757 O O . TRP A 1 94 ? 6.103 -10.222 -2.579 1.00 94.81 94 TRP A O 1
ATOM 767 N N . LEU A 1 95 ? 5.910 -11.364 -4.498 1.00 94.50 95 LEU A N 1
ATOM 768 C CA . LEU A 1 95 ? 5.004 -12.384 -3.962 1.00 94.50 95 LEU A CA 1
ATOM 769 C C . LEU A 1 95 ? 5.601 -13.148 -2.770 1.00 94.50 95 LEU A C 1
ATOM 771 O O . LEU A 1 95 ? 4.861 -13.539 -1.872 1.00 94.50 95 LEU A O 1
ATOM 775 N N . ASN A 1 96 ? 6.925 -13.325 -2.722 1.00 94.62 96 ASN A N 1
ATOM 776 C CA . ASN A 1 96 ? 7.601 -13.975 -1.595 1.00 94.62 96 ASN A CA 1
ATOM 777 C C . ASN A 1 96 ? 7.633 -13.124 -0.314 1.00 94.62 96 ASN A C 1
ATOM 779 O O . ASN A 1 96 ? 7.812 -13.674 0.771 1.00 94.62 96 ASN A O 1
ATOM 783 N N . GLN A 1 97 ? 7.493 -11.800 -0.420 1.00 91.50 97 GLN A N 1
ATOM 784 C CA . GLN A 1 97 ? 7.510 -10.884 0.729 1.00 91.50 97 GLN A CA 1
ATOM 785 C C . GLN A 1 97 ? 6.160 -10.214 1.013 1.00 91.50 97 GLN A C 1
ATOM 787 O O . GLN A 1 97 ? 6.001 -9.599 2.070 1.00 91.50 97 GLN A O 1
ATOM 792 N N . ALA A 1 98 ? 5.219 -10.286 0.069 1.00 91.25 98 ALA A N 1
ATOM 793 C CA . ALA A 1 98 ? 3.884 -9.727 0.199 1.00 91.25 98 ALA A CA 1
ATOM 794 C C . ALA A 1 98 ? 3.151 -10.375 1.378 1.00 91.25 98 ALA A C 1
ATOM 796 O O . ALA A 1 98 ? 3.332 -11.553 1.695 1.00 91.25 98 ALA A O 1
ATOM 797 N N . SER A 1 99 ? 2.322 -9.589 2.057 1.00 91.00 99 SER A N 1
ATOM 798 C CA . SER A 1 99 ? 1.564 -10.093 3.194 1.00 91.00 99 SER A CA 1
ATOM 799 C C . SER A 1 99 ? 0.256 -10.717 2.729 1.00 91.00 99 SER A C 1
ATOM 801 O O . SER A 1 99 ? -0.444 -10.172 1.883 1.00 91.00 99 SER A O 1
ATOM 803 N N . MET A 1 100 ? -0.147 -11.812 3.373 1.00 91.75 100 MET A N 1
ATOM 804 C CA . MET A 1 100 ? -1.476 -12.402 3.171 1.00 91.75 100 MET A CA 1
ATOM 805 C C . MET A 1 100 ? -2.609 -11.558 3.781 1.00 91.75 100 MET A C 1
ATOM 807 O O . MET A 1 100 ? -3.781 -11.873 3.599 1.00 91.75 100 MET A O 1
ATOM 811 N N . HIS A 1 101 ? -2.273 -10.492 4.514 1.00 93.12 101 HIS A N 1
ATOM 812 C CA . HIS A 1 101 ? -3.209 -9.571 5.159 1.00 93.12 101 HIS A CA 1
ATOM 813 C C . HIS A 1 101 ? -3.428 -8.307 4.297 1.00 93.12 101 HIS A C 1
ATOM 815 O O . HIS A 1 101 ? -3.370 -7.181 4.793 1.00 93.12 101 HIS A O 1
ATOM 821 N N . GLN A 1 102 ? -3.624 -8.481 2.985 1.00 93.44 102 GLN A N 1
ATOM 822 C CA . GLN A 1 102 ? -3.734 -7.386 2.013 1.00 93.44 102 GLN A CA 1
ATOM 823 C C . GLN A 1 102 ? -4.889 -7.596 1.027 1.00 93.44 102 GLN A C 1
ATOM 825 O O . GLN A 1 102 ? -5.258 -8.726 0.712 1.00 93.44 102 GLN A O 1
ATOM 830 N N . PHE A 1 103 ? -5.434 -6.495 0.512 1.00 94.31 103 PHE A N 1
ATOM 831 C CA . PHE A 1 103 ? -6.352 -6.484 -0.624 1.00 94.31 103 PHE A CA 1
ATOM 832 C C . PHE A 1 103 ? -5.565 -6.244 -1.912 1.00 94.31 103 PHE A C 1
ATOM 834 O O . PHE A 1 103 ? -5.025 -5.157 -2.128 1.00 94.31 103 PHE A O 1
ATOM 841 N N . THR A 1 104 ? -5.509 -7.258 -2.772 1.00 93.62 104 THR A N 1
ATOM 842 C CA . THR A 1 104 ? -4.851 -7.167 -4.078 1.00 93.62 104 THR A CA 1
ATOM 843 C C . THR A 1 104 ? -5.719 -6.420 -5.078 1.00 93.62 104 THR A C 1
ATOM 845 O O . THR A 1 104 ? -6.928 -6.646 -5.144 1.00 93.62 104 THR A O 1
ATOM 848 N N . THR A 1 105 ? -5.093 -5.584 -5.899 1.00 90.88 105 THR A N 1
ATOM 849 C CA . THR A 1 105 ? -5.747 -4.870 -7.002 1.00 90.88 105 THR A CA 1
ATOM 850 C C . THR A 1 105 ? -4.890 -4.979 -8.262 1.00 90.88 105 THR A C 1
ATOM 852 O O . THR A 1 105 ? -3.700 -5.284 -8.170 1.00 90.88 105 THR A O 1
ATOM 855 N N . LEU A 1 106 ? -5.493 -4.773 -9.434 1.00 88.69 106 LEU A N 1
ATOM 856 C CA . LEU A 1 106 ? -4.769 -4.547 -10.695 1.00 88.69 106 LEU A CA 1
ATOM 857 C C . LEU A 1 106 ? -5.038 -3.130 -11.198 1.00 88.69 106 LEU A C 1
ATOM 859 O O . LEU A 1 106 ? -4.121 -2.428 -11.611 1.00 88.69 106 LEU A O 1
ATOM 863 N N . ASP A 1 107 ? -6.289 -2.704 -11.102 1.00 84.75 107 ASP A N 1
ATOM 864 C CA . ASP A 1 107 ? -6.764 -1.353 -11.321 1.00 84.75 107 ASP A CA 1
ATOM 865 C C . ASP A 1 107 ? -7.456 -0.819 -10.062 1.00 84.75 107 ASP A C 1
ATOM 867 O O . ASP A 1 107 ? -7.909 -1.557 -9.181 1.00 84.75 107 ASP A O 1
ATOM 871 N N . THR A 1 108 ? -7.516 0.503 -9.968 1.00 84.50 108 THR A N 1
ATOM 872 C CA . THR A 1 108 ? -8.350 1.212 -9.002 1.00 84.50 108 THR A CA 1
ATOM 873 C C . THR A 1 108 ? -9.068 2.345 -9.735 1.00 84.50 108 THR A C 1
ATOM 875 O O . THR A 1 108 ? -8.932 2.512 -10.947 1.00 84.50 108 THR A O 1
ATOM 878 N N . HIS A 1 109 ? -9.868 3.123 -9.010 1.00 82.88 109 HIS A N 1
ATOM 879 C CA . HIS A 1 109 ? -10.433 4.358 -9.557 1.00 82.88 109 HIS A CA 1
ATOM 880 C C . HIS A 1 109 ? -9.379 5.474 -9.702 1.00 82.88 109 HIS A C 1
ATOM 882 O O . HIS A 1 109 ? -9.639 6.473 -10.371 1.00 82.88 109 HIS A O 1
ATOM 888 N N . ASP A 1 110 ? -8.202 5.290 -9.098 1.00 79.31 110 ASP A N 1
ATOM 889 C CA . ASP A 1 110 ? -7.024 6.128 -9.268 1.00 79.31 110 ASP A CA 1
ATOM 890 C C . ASP A 1 110 ? -6.066 5.528 -10.309 1.00 79.31 110 ASP A C 1
ATOM 892 O O . ASP A 1 110 ? -6.236 4.417 -10.809 1.00 79.31 110 ASP A O 1
ATOM 896 N N . GLY A 1 111 ? -5.028 6.288 -10.660 1.00 77.38 111 GLY A N 1
ATOM 897 C CA . GLY A 1 111 ? -3.962 5.777 -11.518 1.00 77.38 111 GLY A CA 1
ATOM 898 C C . GLY A 1 111 ? -3.018 4.820 -10.790 1.00 77.38 111 GLY A C 1
ATOM 899 O O . GLY A 1 111 ? -2.877 4.881 -9.572 1.00 77.38 111 GLY A O 1
ATOM 900 N N . ILE A 1 112 ? -2.292 3.997 -11.548 1.00 82.12 112 ILE A N 1
ATOM 901 C CA . ILE A 1 112 ? -1.235 3.135 -11.002 1.00 82.12 112 ILE A CA 1
ATOM 902 C C . ILE A 1 112 ? -0.058 4.008 -10.558 1.00 82.12 112 ILE A C 1
ATOM 904 O O . ILE A 1 112 ? 0.506 4.755 -11.366 1.00 82.12 112 ILE A O 1
ATOM 908 N N . GLY A 1 113 ? 0.312 3.915 -9.281 1.00 76.06 113 GLY A N 1
ATOM 909 C CA . GLY A 1 113 ? 1.397 4.689 -8.694 1.00 76.06 113 GLY A CA 1
ATOM 910 C C . GLY A 1 113 ? 2.769 4.091 -8.994 1.00 76.06 113 GLY A C 1
ATOM 911 O O . GLY A 1 113 ? 3.112 2.991 -8.571 1.00 76.06 113 GLY A O 1
ATOM 912 N N . VAL A 1 114 ? 3.617 4.851 -9.689 1.00 78.00 114 VAL A N 1
ATOM 913 C CA . VAL A 1 114 ? 5.009 4.441 -9.970 1.00 78.00 114 VAL A CA 1
ATOM 914 C C . VAL A 1 114 ? 5.843 4.404 -8.685 1.00 78.00 114 VAL A C 1
ATOM 916 O O . VAL A 1 114 ? 6.776 3.615 -8.556 1.00 78.00 114 VAL A O 1
ATOM 919 N N . VAL A 1 115 ? 5.498 5.256 -7.714 1.00 77.25 115 VAL A N 1
ATOM 920 C CA . VAL A 1 115 ? 6.180 5.324 -6.415 1.00 77.25 115 VAL A CA 1
ATOM 921 C C . VAL A 1 115 ? 5.998 4.049 -5.591 1.00 77.25 115 VAL A C 1
ATOM 923 O O . VAL A 1 115 ? 6.904 3.691 -4.842 1.00 77.25 115 VAL A O 1
ATOM 926 N N . ASP A 1 116 ? 4.880 3.342 -5.770 1.00 80.56 116 ASP A N 1
ATOM 927 C CA . ASP A 1 116 ? 4.567 2.126 -5.020 1.00 80.56 116 ASP A CA 1
ATOM 928 C C . ASP A 1 116 ? 5.526 0.979 -5.396 1.00 80.56 116 ASP A C 1
ATOM 930 O O . ASP A 1 116 ? 5.922 0.194 -4.539 1.00 80.56 116 ASP A O 1
ATOM 934 N N . GLY A 1 117 ? 5.990 0.933 -6.652 1.00 82.19 117 GLY A N 1
ATOM 935 C CA . GLY A 1 117 ? 6.954 -0.063 -7.140 1.00 82.19 117 GLY A CA 1
ATOM 936 C C . GLY A 1 117 ? 8.420 0.208 -6.783 1.00 82.19 117 GLY A C 1
ATOM 937 O O . GLY A 1 117 ? 9.274 -0.655 -7.018 1.00 82.19 117 GLY A O 1
ATOM 938 N N . LYS A 1 118 ? 8.744 1.385 -6.227 1.00 83.94 118 LYS A N 1
ATOM 939 C CA . LYS A 1 118 ? 10.125 1.731 -5.864 1.00 83.94 118 LYS A CA 1
ATOM 940 C C . LYS A 1 118 ? 10.652 0.805 -4.774 1.00 83.94 118 LYS A C 1
ATOM 942 O O . LYS A 1 118 ? 9.989 0.548 -3.775 1.00 83.94 118 LYS A O 1
ATOM 947 N N . GLY A 1 119 ? 11.875 0.323 -4.974 1.00 84.25 119 GLY A N 1
ATOM 948 C CA . GLY A 1 119 ? 12.521 -0.642 -4.084 1.00 84.25 119 GLY A CA 1
ATOM 949 C C . GLY A 1 119 ? 12.205 -2.104 -4.410 1.00 84.25 119 GLY A C 1
ATOM 950 O O . GLY A 1 119 ? 12.860 -2.976 -3.847 1.00 84.25 119 GLY A O 1
ATOM 951 N N . ILE A 1 120 ? 11.265 -2.371 -5.325 1.00 91.31 120 ILE A N 1
ATOM 952 C CA . ILE A 1 120 ? 11.006 -3.706 -5.894 1.00 91.31 120 ILE A CA 1
ATOM 953 C C . ILE A 1 120 ? 11.474 -3.770 -7.342 1.00 91.31 120 ILE A C 1
ATOM 955 O O . ILE A 1 120 ? 12.168 -4.705 -7.731 1.00 91.31 120 ILE A O 1
ATOM 959 N N . LEU A 1 121 ? 11.124 -2.748 -8.119 1.00 92.25 121 LEU A N 1
ATOM 960 C CA . LEU A 1 121 ? 11.673 -2.506 -9.444 1.00 92.25 121 LEU A CA 1
ATOM 961 C C . LEU A 1 121 ? 12.808 -1.482 -9.335 1.00 92.25 121 LEU A C 1
ATOM 963 O O . LEU A 1 121 ? 12.739 -0.550 -8.526 1.00 92.25 121 LEU A O 1
ATOM 967 N N . SER A 1 122 ? 13.852 -1.653 -10.149 1.00 92.19 122 SER A N 1
ATOM 968 C CA . SER A 1 122 ? 14.867 -0.614 -10.333 1.00 92.19 122 SER A CA 1
ATOM 969 C C . SER A 1 122 ? 14.264 0.607 -11.035 1.00 92.19 122 SER A C 1
ATOM 971 O O . SER A 1 122 ? 13.239 0.498 -11.712 1.00 92.19 122 SER A O 1
ATOM 973 N N . ASP A 1 123 ? 14.910 1.769 -10.920 1.00 89.75 123 ASP A N 1
ATOM 974 C CA . ASP A 1 123 ? 14.460 2.977 -11.625 1.00 89.75 123 ASP A CA 1
ATOM 975 C C . ASP A 1 123 ? 14.386 2.749 -13.149 1.00 89.75 123 ASP A C 1
ATOM 977 O O . ASP A 1 123 ? 13.432 3.176 -13.789 1.00 89.75 123 ASP A O 1
ATOM 981 N N . GLU A 1 124 ? 15.320 1.977 -13.719 1.00 91.00 124 GLU A N 1
ATOM 982 C CA . GLU A 1 124 ? 15.308 1.606 -15.141 1.00 91.00 124 GLU A CA 1
ATOM 983 C C . GLU A 1 124 ? 14.106 0.719 -15.507 1.00 91.00 124 GLU A C 1
ATOM 985 O O . GLU A 1 124 ? 13.462 0.933 -16.533 1.00 91.00 124 GLU A O 1
ATOM 990 N N . GLN A 1 125 ? 13.759 -0.255 -14.659 1.00 92.94 125 GLN A N 1
ATOM 991 C CA . GLN A 1 125 ? 12.591 -1.116 -14.870 1.00 92.94 125 GLN A CA 1
ATOM 992 C C . GLN A 1 125 ? 11.275 -0.343 -14.736 1.00 92.94 125 GLN A C 1
ATOM 994 O O . GLN A 1 125 ? 10.326 -0.594 -15.487 1.00 92.94 125 GLN A O 1
ATOM 999 N N . LEU A 1 126 ? 11.210 0.602 -13.793 1.00 90.75 126 LEU A N 1
ATOM 1000 C CA . LEU A 1 126 ? 10.074 1.506 -13.649 1.00 90.75 126 LEU A CA 1
ATOM 1001 C C . LEU A 1 126 ? 9.933 2.377 -14.895 1.00 90.75 126 LEU A C 1
ATOM 1003 O O . LEU A 1 126 ? 8.875 2.354 -15.519 1.00 90.75 126 LEU A O 1
ATOM 1007 N N . ASP A 1 127 ? 10.995 3.070 -15.305 1.00 89.62 127 ASP A N 1
ATOM 1008 C CA . ASP A 1 127 ? 10.987 3.929 -16.490 1.00 89.62 127 ASP A CA 1
ATOM 1009 C C . ASP A 1 127 ? 10.624 3.142 -17.756 1.00 89.62 127 ASP A C 1
ATOM 1011 O O . ASP A 1 127 ? 9.787 3.590 -18.542 1.00 89.62 127 ASP A O 1
ATOM 1015 N N . TYR A 1 128 ? 11.172 1.935 -17.930 1.00 92.06 128 TYR A N 1
ATOM 1016 C CA . TYR A 1 128 ? 10.777 1.023 -19.003 1.00 92.06 128 TYR A CA 1
ATOM 1017 C C . TYR A 1 128 ? 9.267 0.756 -18.985 1.00 92.06 128 TYR A C 1
ATOM 1019 O O . TYR A 1 128 ? 8.590 0.945 -19.996 1.00 92.06 128 TYR A O 1
ATOM 1027 N N . THR A 1 129 ? 8.720 0.364 -17.833 1.00 90.38 129 THR A N 1
ATOM 1028 C CA . THR A 1 129 ? 7.299 0.011 -17.691 1.00 90.38 129 THR A CA 1
ATOM 1029 C C . THR A 1 129 ? 6.393 1.209 -17.963 1.00 90.38 129 THR A C 1
ATOM 1031 O O . THR A 1 129 ? 5.409 1.087 -18.693 1.00 90.38 129 THR A O 1
ATOM 1034 N N . VAL A 1 130 ? 6.747 2.386 -17.439 1.00 87.19 130 VAL A N 1
ATOM 1035 C CA . VAL A 1 130 ? 6.028 3.641 -17.697 1.00 87.19 130 VAL A CA 1
ATOM 1036 C C . VAL A 1 130 ? 6.045 3.977 -19.191 1.00 87.19 130 VAL A C 1
ATOM 1038 O O . VAL A 1 130 ? 5.001 4.295 -19.758 1.00 87.19 130 VAL A O 1
ATOM 1041 N N . ASN A 1 131 ? 7.198 3.857 -19.855 1.00 87.19 131 ASN A N 1
ATOM 1042 C CA . ASN A 1 131 ? 7.326 4.120 -21.290 1.00 87.19 131 ASN A CA 1
ATOM 1043 C C . ASN A 1 131 ? 6.465 3.173 -22.137 1.00 87.19 131 ASN A C 1
ATOM 1045 O O . ASN A 1 131 ? 5.766 3.631 -23.039 1.00 87.19 131 ASN A O 1
ATOM 1049 N N . ARG A 1 132 ? 6.423 1.876 -21.803 1.00 88.31 132 ARG A N 1
ATOM 1050 C CA . ARG A 1 132 ? 5.530 0.910 -22.468 1.00 88.31 132 ARG A CA 1
ATOM 1051 C C . ARG A 1 132 ? 4.055 1.272 -22.300 1.00 88.31 132 ARG A C 1
ATOM 1053 O O . ARG A 1 132 ? 3.282 1.122 -23.242 1.00 88.31 132 ARG A O 1
ATOM 1060 N N . LEU A 1 133 ? 3.669 1.779 -21.130 1.00 83.94 133 LEU A N 1
ATOM 1061 C CA . LEU A 1 133 ? 2.297 2.213 -20.858 1.00 83.94 133 LEU A CA 1
ATOM 1062 C C . LEU A 1 133 ? 1.902 3.455 -21.671 1.00 83.94 133 LEU A C 1
ATOM 1064 O O . LEU A 1 133 ? 0.759 3.549 -22.118 1.00 83.94 133 LEU A O 1
ATOM 1068 N N . TYR A 1 134 ? 2.840 4.366 -21.939 1.00 78.38 134 TYR A N 1
ATOM 1069 C CA . TYR A 1 134 ? 2.591 5.494 -22.842 1.00 78.38 134 TYR A CA 1
ATOM 1070 C C . TYR A 1 134 ? 2.339 5.055 -24.287 1.00 78.38 134 TYR A C 1
ATOM 1072 O O . TYR A 1 134 ? 1.456 5.610 -24.940 1.00 78.38 134 TYR A O 1
ATOM 1080 N N . GLU A 1 135 ? 3.067 4.053 -24.790 1.00 81.88 135 GLU A N 1
ATOM 1081 C CA . GLU A 1 135 ? 2.875 3.552 -26.160 1.00 81.88 135 GLU A CA 1
ATOM 1082 C C . GLU A 1 135 ? 1.461 3.000 -26.399 1.00 81.88 135 GLU A C 1
ATOM 1084 O O . GLU A 1 135 ? 0.955 3.062 -27.518 1.00 81.88 135 GLU A O 1
ATOM 1089 N N . VAL A 1 136 ? 0.808 2.489 -25.350 1.00 80.00 136 VAL A N 1
ATOM 1090 C CA . VAL A 1 136 ? -0.549 1.921 -25.413 1.00 80.00 136 VAL A CA 1
ATOM 1091 C C . VAL A 1 136 ? -1.652 2.908 -25.002 1.00 80.00 136 VAL A C 1
ATOM 1093 O O . VAL A 1 136 ? -2.813 2.51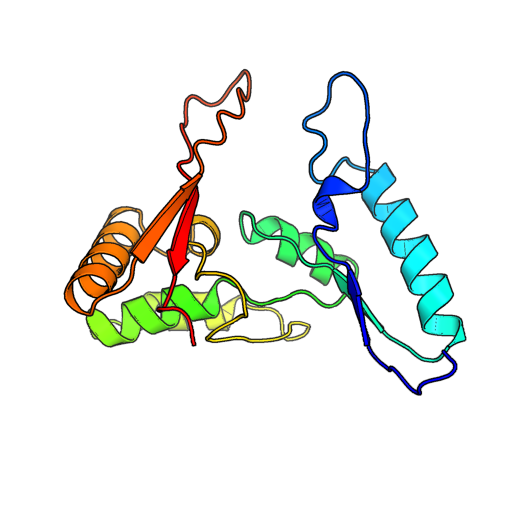7 -24.903 1.00 80.00 136 VAL A O 1
ATOM 1096 N N . GLY A 1 137 ? -1.320 4.190 -24.806 1.00 70.38 137 GLY A N 1
ATOM 1097 C CA . GLY A 1 137 ? -2.299 5.269 -24.627 1.00 70.38 137 GLY A CA 1
ATOM 1098 C C . GLY A 1 137 ? -2.597 5.680 -23.182 1.00 70.38 137 GLY A C 1
ATOM 1099 O O . GLY A 1 137 ? -3.597 6.360 -22.948 1.00 70.38 137 GLY A O 1
ATOM 1100 N N . ALA A 1 138 ? -1.763 5.302 -22.209 1.00 70.94 138 ALA A N 1
ATOM 1101 C CA . ALA A 1 138 ? -1.913 5.800 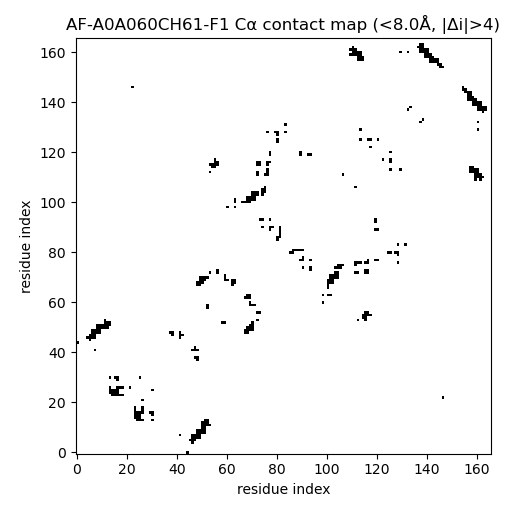-20.844 1.00 70.94 138 ALA A CA 1
ATOM 1102 C C . ALA A 1 138 ? -1.509 7.282 -20.734 1.00 70.94 138 ALA A C 1
ATOM 1104 O O . ALA A 1 138 ? -0.495 7.712 -21.287 1.00 70.94 138 ALA A O 1
ATOM 1105 N N . ASN A 1 139 ? -2.281 8.064 -19.976 1.00 64.00 139 ASN A N 1
ATOM 1106 C CA . ASN A 1 139 ? -1.947 9.449 -19.641 1.00 64.00 139 ASN A CA 1
ATOM 1107 C C . ASN A 1 139 ? -1.323 9.499 -18.247 1.00 64.00 139 ASN A C 1
ATOM 1109 O O . ASN A 1 139 ? -1.749 8.778 -17.352 1.00 64.00 139 ASN A O 1
ATOM 1113 N N . VAL A 1 140 ? -0.353 10.384 -18.012 1.00 55.72 140 VAL A N 1
ATOM 1114 C CA . VAL A 1 140 ? 0.264 10.512 -16.684 1.00 55.72 140 VAL A CA 1
ATOM 1115 C C . VAL A 1 140 ? -0.092 11.836 -16.042 1.00 55.72 140 VAL A C 1
ATOM 1117 O O . VAL A 1 140 ? 0.144 12.913 -16.593 1.00 55.72 140 VAL A O 1
ATOM 1120 N N . LYS A 1 141 ? -0.613 11.757 -14.816 1.00 48.97 141 LYS A N 1
ATOM 1121 C CA . LYS A 1 141 ? -0.756 12.925 -13.954 1.00 48.97 141 LYS A CA 1
ATOM 1122 C C . LYS A 1 141 ? 0.560 13.129 -13.216 1.00 48.97 141 LYS A C 1
ATOM 1124 O O . LYS A 1 141 ? 0.935 12.344 -12.347 1.00 48.97 141 LYS A O 1
ATOM 1129 N N . ARG A 1 142 ? 1.275 14.195 -13.575 1.00 44.41 142 ARG A N 1
ATOM 1130 C CA . ARG A 1 142 ? 2.514 14.594 -12.903 1.00 44.41 142 ARG A CA 1
ATOM 1131 C C . ARG A 1 142 ? 2.166 15.458 -11.694 1.00 44.41 142 ARG A C 1
ATOM 1133 O O . ARG A 1 142 ? 1.878 16.642 -11.847 1.00 44.41 142 ARG A O 1
ATOM 1140 N N . SER A 1 143 ? 2.191 14.890 -10.492 1.00 42.28 143 SER A N 1
ATOM 1141 C CA . SER A 1 143 ? 2.114 15.689 -9.264 1.00 42.28 143 SER A CA 1
ATOM 1142 C C . SER A 1 143 ? 3.525 16.034 -8.790 1.00 42.28 143 SER A C 1
ATOM 1144 O O . SER A 1 143 ? 4.260 15.179 -8.296 1.00 42.28 143 SER A O 1
ATOM 1146 N N . LEU A 1 144 ? 3.913 17.301 -8.947 1.00 30.09 144 LEU A N 1
ATOM 1147 C CA . LEU A 1 144 ? 5.118 17.872 -8.341 1.00 30.09 144 LEU A CA 1
ATOM 1148 C C . LEU A 1 144 ? 4.845 18.160 -6.856 1.00 30.09 144 LEU A C 1
ATOM 1150 O O . LEU A 1 144 ? 4.505 19.279 -6.487 1.00 30.09 144 LEU A O 1
ATOM 1154 N N . LEU A 1 145 ? 4.997 17.156 -5.994 1.00 31.92 145 LEU A N 1
ATOM 1155 C CA . LEU A 1 145 ? 5.104 17.375 -4.551 1.00 31.92 145 LEU A CA 1
ATOM 1156 C C . LEU A 1 145 ? 6.585 17.568 -4.204 1.00 31.92 145 LEU A C 1
ATOM 1158 O O . LEU A 1 145 ? 7.326 16.608 -4.017 1.00 31.92 145 LEU A O 1
ATOM 1162 N N . LYS A 1 146 ? 7.036 18.827 -4.134 1.00 26.11 146 LYS A N 1
ATOM 1163 C CA . LYS A 1 146 ? 8.310 19.175 -3.486 1.00 26.11 146 LYS A CA 1
ATOM 1164 C C . LYS A 1 146 ? 8.135 19.008 -1.972 1.00 26.11 146 LYS A C 1
ATOM 1166 O O . LYS A 1 146 ? 7.851 19.978 -1.278 1.00 26.11 146 LYS A O 1
ATOM 1171 N N . PHE A 1 147 ? 8.313 17.796 -1.454 1.00 31.36 147 PHE A N 1
ATOM 1172 C CA . PHE A 1 147 ? 8.642 17.636 -0.040 1.00 31.36 147 PHE A CA 1
ATOM 1173 C C . PHE A 1 147 ? 10.132 17.931 0.128 1.00 31.36 147 PHE A C 1
ATOM 1175 O O . PHE A 1 147 ? 10.990 17.176 -0.322 1.00 31.36 147 PHE A O 1
ATOM 1182 N N . CYS A 1 148 ? 10.438 19.076 0.733 1.00 25.44 148 CYS A N 1
ATOM 1183 C CA . CYS A 1 148 ? 11.785 19.404 1.172 1.00 25.44 148 CYS A CA 1
ATOM 1184 C C . CYS A 1 148 ? 12.074 18.572 2.432 1.00 25.44 148 CYS A C 1
ATOM 1186 O O . CYS A 1 148 ? 11.804 19.015 3.544 1.00 25.44 148 CYS A O 1
ATOM 1188 N N . LEU A 1 149 ? 12.547 17.334 2.270 1.00 30.69 149 LEU A N 1
ATOM 1189 C CA . LEU A 1 149 ? 13.164 16.598 3.375 1.00 30.69 149 LEU A CA 1
ATOM 1190 C C . LEU A 1 149 ? 14.556 17.209 3.609 1.00 30.69 149 LEU A C 1
ATOM 1192 O O . LEU A 1 149 ? 15.370 17.170 2.684 1.00 30.69 149 LEU A O 1
ATOM 1196 N N . PRO A 1 150 ? 14.879 17.758 4.797 1.00 32.59 150 PRO A N 1
ATOM 1197 C CA . PRO A 1 150 ? 16.111 18.527 4.980 1.00 32.59 150 PRO A CA 1
ATOM 1198 C C . PRO A 1 150 ? 17.422 17.739 4.850 1.00 32.59 150 PRO A C 1
ATOM 1200 O O . PRO A 1 150 ? 18.473 18.354 4.985 1.00 32.59 150 PRO A O 1
ATOM 1203 N N . GLN A 1 151 ? 17.419 16.415 4.624 1.00 31.66 151 GLN A N 1
ATOM 1204 C CA . GLN A 1 151 ? 18.659 15.617 4.653 1.00 31.66 151 GLN A CA 1
ATOM 1205 C C . GLN A 1 151 ? 18.800 14.486 3.619 1.00 31.66 151 GLN A C 1
ATOM 1207 O O . GLN A 1 151 ? 19.743 13.708 3.707 1.00 31.66 151 GLN A O 1
ATOM 1212 N N . SER A 1 152 ? 17.950 14.394 2.595 1.00 32.91 152 SER A N 1
ATOM 1213 C CA . SER A 1 152 ? 18.184 13.434 1.504 1.00 32.91 152 SER A CA 1
ATOM 1214 C C . SER A 1 152 ? 17.795 14.068 0.177 1.00 32.91 152 SER A C 1
ATOM 1216 O O . SER A 1 152 ? 16.619 14.312 -0.073 1.00 32.91 152 SER A O 1
ATOM 1218 N N . GLY A 1 153 ? 18.790 14.414 -0.641 1.00 27.73 153 GLY A N 1
ATOM 1219 C CA . GLY A 1 153 ? 18.654 15.174 -1.887 1.00 27.73 153 GLY A CA 1
ATOM 1220 C C . GLY A 1 153 ? 17.961 14.430 -3.033 1.00 27.73 153 GLY A C 1
ATOM 1221 O O . GLY A 1 153 ? 18.486 14.409 -4.140 1.00 27.73 153 GLY A O 1
ATOM 1222 N N . TYR A 1 154 ? 16.788 13.844 -2.797 1.00 30.97 154 TYR A N 1
ATOM 1223 C CA . TYR A 1 154 ? 15.991 13.166 -3.814 1.00 30.97 154 TYR A CA 1
ATOM 1224 C C . TYR A 1 154 ? 14.699 13.939 -4.101 1.00 30.97 154 TYR A C 1
ATOM 1226 O O . TYR A 1 154 ? 13.818 14.060 -3.251 1.00 30.97 154 TYR A O 1
ATOM 1234 N N . LEU A 1 155 ? 14.556 14.430 -5.337 1.00 29.08 155 LEU A N 1
ATOM 1235 C CA . LEU A 1 155 ? 13.245 14.773 -5.889 1.00 29.08 155 LEU A CA 1
ATOM 1236 C C . LEU A 1 155 ? 12.501 13.461 -6.186 1.00 29.08 155 LEU A C 1
ATOM 1238 O O . LEU A 1 155 ? 12.809 12.791 -7.168 1.00 29.08 155 LEU A O 1
ATOM 1242 N N . SER A 1 156 ? 11.501 13.097 -5.380 1.00 32.72 156 SER A N 1
ATOM 1243 C CA . SER A 1 156 ? 10.557 12.045 -5.774 1.00 32.72 156 SER A CA 1
ATOM 1244 C C . SER A 1 156 ? 9.449 12.672 -6.619 1.00 32.72 156 SER A C 1
ATOM 1246 O O . SER A 1 156 ? 8.581 13.379 -6.108 1.00 32.72 156 SER A O 1
ATOM 1248 N N . VAL A 1 157 ? 9.493 12.463 -7.935 1.00 35.56 157 VAL A N 1
ATOM 1249 C CA . VAL A 1 157 ? 8.362 12.791 -8.812 1.00 35.56 157 VAL A CA 1
ATOM 1250 C C . VAL A 1 157 ? 7.336 11.669 -8.670 1.00 35.56 157 VAL A C 1
ATOM 1252 O O . VAL A 1 157 ? 7.627 10.525 -9.015 1.00 35.56 157 VAL A O 1
ATOM 1255 N N . LYS A 1 158 ? 6.145 11.985 -8.150 1.00 45.22 158 LYS A N 1
ATOM 1256 C CA . LYS A 1 158 ? 5.011 11.054 -8.154 1.00 45.22 158 LYS A CA 1
ATOM 1257 C C . LYS A 1 158 ? 4.402 11.039 -9.557 1.00 45.22 158 LYS A C 1
ATOM 1259 O O . LYS A 1 158 ? 3.900 12.063 -10.031 1.00 45.22 158 LYS A O 1
ATOM 1264 N N . TYR A 1 159 ? 4.479 9.886 -10.210 1.00 47.62 159 TYR A N 1
ATOM 1265 C CA . TYR A 1 159 ? 3.778 9.602 -11.455 1.00 47.62 159 TYR A CA 1
ATOM 1266 C C . TYR A 1 159 ? 2.619 8.657 -11.139 1.00 47.62 159 TYR A C 1
ATOM 1268 O O . TYR A 1 159 ? 2.854 7.574 -10.604 1.00 47.62 159 TYR A O 1
ATOM 127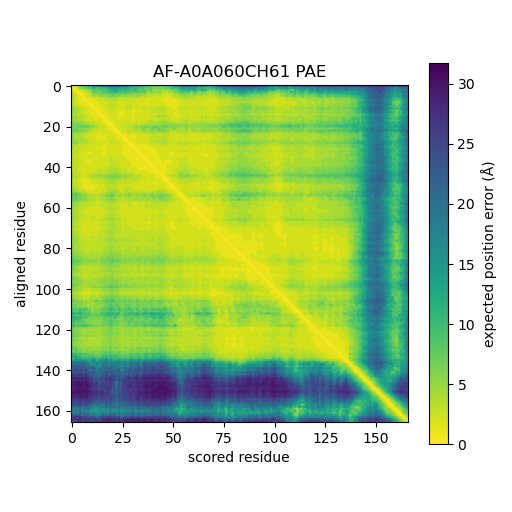6 N N . ASN A 1 160 ? 1.399 9.074 -11.478 1.00 53.19 160 ASN A N 1
ATOM 1277 C CA . ASN A 1 160 ? 0.239 8.187 -11.532 1.00 53.19 160 ASN A CA 1
ATOM 1278 C C . ASN A 1 160 ? -0.130 7.960 -12.994 1.00 53.19 160 ASN A C 1
ATOM 1280 O O . ASN A 1 160 ? -0.325 8.924 -13.743 1.00 53.19 160 ASN A O 1
ATOM 1284 N N . ILE A 1 161 ? -0.217 6.692 -13.380 1.00 56.44 161 ILE A N 1
ATOM 1285 C CA . ILE A 1 161 ? -0.582 6.251 -14.724 1.00 56.44 161 ILE A CA 1
ATOM 1286 C C . ILE A 1 161 ? -2.098 6.098 -14.768 1.00 56.44 161 ILE A C 1
ATOM 1288 O O . ILE A 1 161 ? -2.654 5.221 -14.116 1.00 56.44 161 ILE A O 1
ATOM 1292 N N . LEU A 1 162 ? -2.766 6.977 -15.506 1.00 52.16 162 LEU A N 1
ATOM 1293 C CA . LEU A 1 162 ? -4.210 6.978 -15.695 1.00 52.16 162 LEU A CA 1
ATOM 1294 C C . LEU A 1 162 ? -4.557 6.214 -16.973 1.00 52.16 162 LEU A C 1
ATOM 1296 O O . LEU A 1 162 ? -4.049 6.526 -18.055 1.00 52.16 162 LEU A O 1
ATOM 1300 N N . PHE A 1 163 ? -5.477 5.264 -16.853 1.00 50.00 163 PHE A N 1
ATOM 1301 C CA . PHE A 1 163 ? -6.192 4.707 -17.996 1.00 50.00 163 PHE A CA 1
ATOM 1302 C C . PHE A 1 163 ? -7.421 5.589 -18.257 1.00 50.00 163 PHE A C 1
ATOM 1304 O O . PHE A 1 163 ? -7.998 6.128 -17.315 1.00 50.00 163 PHE A O 1
ATOM 1311 N N . GLY A 1 164 ? -7.735 5.842 -19.532 1.00 39.09 164 GLY A N 1
ATOM 1312 C CA . GLY A 1 164 ? -8.692 6.868 -19.966 1.00 39.09 164 GLY A CA 1
ATOM 1313 C C . GLY A 1 164 ? -10.055 6.839 -19.260 1.00 39.09 164 GLY A C 1
ATOM 1314 O O . GLY A 1 164 ? -10.509 5.802 -18.788 1.00 39.09 164 GLY A O 1
ATOM 1315 N N . SER A 1 165 ? -10.694 8.010 -19.203 1.00 33.34 165 SER A N 1
ATOM 1316 C CA . SER A 1 165 ? -12.025 8.234 -18.634 1.00 33.34 165 SER A CA 1
ATOM 1317 C C . SER A 1 165 ? -13.064 7.297 -19.261 1.00 33.34 165 SER A C 1
ATOM 1319 O O . SER A 1 165 ? -13.185 7.275 -20.488 1.00 33.34 165 SER A O 1
ATOM 1321 N N . TRP A 1 166 ? -13.812 6.569 -18.429 1.00 35.28 166 TRP A N 1
ATOM 1322 C CA . TRP A 1 166 ? -15.014 5.835 -18.838 1.00 35.28 166 TRP A CA 1
ATOM 1323 C C . TRP A 1 166 ? -16.215 6.772 -18.980 1.00 35.28 166 TRP A C 1
ATOM 1325 O O . TRP A 1 166 ? -16.336 7.702 -18.147 1.00 35.28 166 TRP A O 1
#

Nearest PDB structures (foldseek):
  7qqj-assembly1_A  TM=9.496E-01  e=3.307E-17  Jeotgalibaca ciconiae
  7qqj-assembly2_B  TM=9.513E-01  e=1.128E-16  Jeotgalibaca ciconiae
  7qqi-assembly1_A  TM=9.580E-01  e=1.595E-15  Faecalibaculum rodentium
  7xdr-assembly2_K  TM=8.946E-01  e=1.018E-12  Marinobacter adhaerens
  7xdq-assembly1_A  TM=9.470E-01  e=3.554E-11  Marinobacter adhaerens

Organism: NCBI:txid83427

Mean predicted aligned error: 8.28 Å

Sequence (166 aa):
MQHGAKIVRLDAFAYAIKKLDTSDFFVEPEVWQLLEDIANTANKADALVLPEIHEHYSYNKKIVEKGYFSYDFVLPIVVLHALYSHQGDALVSWLNQASMHQFTTLDTHDGIGVVDGKGILSDEQLDYTVNRLYEVGANVKRSLLKFCLPQSGYLSVKYNILFGSW

InterPro domains:
  IPR017853 Glycoside hydrolase superfamily [SSF51445] (2-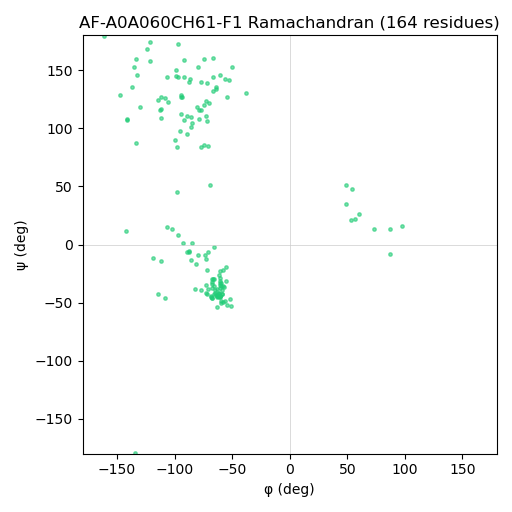129)

Radius of gyration: 17.16 Å; Cα contacts (8 Å, |Δi|>4): 231; chains: 1; bounding box: 46×36×44 Å

Secondary structure (DSSP, 8-state):
-TT---EEEETTGGG----TTS-SSS-TTHHHHHHHHHHHHHHTTT-EEEE---S-THHHHHHHHTT--EEE-HHHHHHHHHHHH---HHHHHHHHH--SSEEE-S--SSPEETTTTBTTB-HHHHHHHHHHHHHTT-EEEEE------TT------EEEEEPPP-

Foldseek 3Di:
DVVPAAEAEAPPLQQPDDDPPDPSGNDPPVSVVVLVVVQVVQVVVNHAYEYEDPAECVVQVVCVVVVHEYALLQQQLLVLLCVVVVDCPLVVVCVVPPDPRYDYDNDDPWFRKLRHNPPSDDPVSSVVSVVVLVVVPWDWDWDQDPPCPPPDPDRDTIIGTDDDDD